Protein AF-A0A2V9QWX4-F1 (afdb_monomer_lite)

Secondary structure (DSSP, 8-state):
--TT-------TTSEEEEEEEE---SSS---EEEEEEEHHHHTTEEEEE-TTS-EEEEEPPTT--S--EEEETTTTEEEEEE-----------

Sequence (93 aa):
MNPSCSASFRHLGDGRLFQLQNDAPAAASRAIEYFWLCDRCSAAMTLRIARDGNVVTTGLPETQNEGRNALDAENRRVLRAVTFLRTTHPMGT

pLDDT: mean 76.39, std 14.46, range [45.97, 91.5]

Radius of gyration: 15.11 Å; chains: 1; bounding box: 52×35×32 Å

Foldseek 3Di:
DCPVDPDDDDDPPQFWKKWKWQPDPDDDPRDIDIDTDGNVRRVFWDWEQDPVRDIDIDGDDPPDPDWPWYADVVRNMIMGIDDDDPPPPPPDD

Structure (mmCIF, N/CA/C/O backbone):
data_AF-A0A2V9QWX4-F1
#
_entry.id   AF-A0A2V9QWX4-F1
#
loop_
_atom_site.group_PDB
_atom_site.id
_atom_site.type_symbol
_atom_site.label_atom_id
_atom_site.label_alt_id
_atom_site.label_comp_id
_atom_site.label_asym_id
_atom_site.label_entity_id
_atom_site.label_seq_id
_atom_site.pdbx_PDB_ins_code
_atom_site.Cartn_x
_atom_site.Cartn_y
_atom_site.Cartn_z
_atom_site.occupancy
_atom_site.B_iso_or_equiv
_atom_site.auth_seq_id
_atom_site.auth_comp_id
_atom_site.auth_asym_id
_atom_site.auth_atom_id
_atom_site.pdbx_PDB_model_num
ATOM 1 N N . MET A 1 1 ? 1.070 4.940 -8.166 1.00 48.03 1 MET A N 1
ATOM 2 C CA . MET A 1 1 ? -0.350 4.994 -8.604 1.00 48.03 1 MET A CA 1
ATOM 3 C C . MET A 1 1 ? -0.563 3.994 -9.733 1.00 48.03 1 MET A C 1
ATOM 5 O O . MET A 1 1 ? 0.391 3.736 -10.452 1.00 48.03 1 MET A O 1
ATOM 9 N N . ASN A 1 2 ? -1.766 3.427 -9.880 1.00 56.78 2 ASN A N 1
ATOM 10 C CA . ASN A 1 2 ? -2.134 2.559 -11.007 1.00 56.78 2 ASN A CA 1
ATOM 11 C C . ASN A 1 2 ? -3.011 3.349 -12.003 1.00 56.78 2 ASN A C 1
ATOM 13 O O . ASN A 1 2 ? -4.235 3.254 -11.927 1.00 56.78 2 ASN A O 1
ATOM 17 N N . PRO A 1 3 ? -2.419 4.168 -12.891 1.00 67.25 3 PRO A N 1
ATOM 18 C CA . PRO A 1 3 ? -3.173 5.025 -13.809 1.00 67.25 3 PRO A CA 1
ATOM 19 C C . PRO A 1 3 ? -4.015 4.239 -14.827 1.00 67.25 3 PRO A C 1
ATOM 21 O O . PRO A 1 3 ? -4.965 4.781 -15.378 1.00 67.25 3 PRO A O 1
ATOM 24 N N . SER A 1 4 ? -3.711 2.958 -15.049 1.00 73.25 4 SER A N 1
ATOM 25 C CA . SER A 1 4 ? -4.433 2.093 -15.990 1.00 73.25 4 SER A CA 1
ATOM 26 C C . SER A 1 4 ? -5.728 1.507 -15.415 1.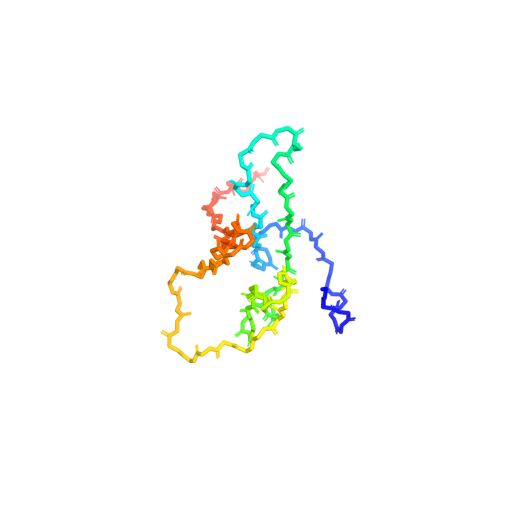00 73.25 4 SER A C 1
ATOM 28 O O . SER A 1 4 ? -6.447 0.794 -16.113 1.00 73.25 4 SER A O 1
ATOM 30 N N . CYS A 1 5 ? -6.029 1.758 -14.138 1.00 82.31 5 CYS A N 1
ATOM 31 C CA . CYS A 1 5 ? -7.239 1.280 -13.485 1.00 82.31 5 CYS A CA 1
ATOM 32 C C . CYS A 1 5 ? -8.165 2.449 -13.132 1.00 82.31 5 CYS A C 1
ATOM 34 O O . CYS A 1 5 ? -7.802 3.320 -12.350 1.00 82.31 5 CYS A O 1
ATOM 36 N N . SER A 1 6 ? -9.387 2.428 -13.667 1.00 83.56 6 SER A N 1
ATOM 37 C CA . SER A 1 6 ? -10.437 3.427 -13.415 1.00 83.56 6 SER A CA 1
ATOM 38 C C . SER A 1 6 ? -11.404 3.040 -12.286 1.00 83.56 6 SER A C 1
ATOM 40 O O . SER A 1 6 ? -12.454 3.661 -12.126 1.00 83.56 6 SER A O 1
ATOM 42 N N . ALA A 1 7 ? -11.088 1.997 -11.510 1.00 86.00 7 ALA A N 1
ATOM 43 C CA . ALA A 1 7 ? -11.951 1.543 -10.423 1.00 86.00 7 ALA A CA 1
ATOM 44 C C . ALA A 1 7 ? -12.066 2.614 -9.328 1.00 86.00 7 ALA A C 1
ATOM 46 O O . ALA A 1 7 ? -11.061 3.126 -8.837 1.00 86.00 7 ALA A O 1
ATOM 47 N N . SER A 1 8 ? -13.296 2.931 -8.919 1.00 85.62 8 SER A N 1
ATOM 48 C CA . SER A 1 8 ? -13.538 3.861 -7.815 1.00 85.62 8 SER A CA 1
ATOM 49 C C . SER A 1 8 ? -13.296 3.184 -6.470 1.00 85.62 8 SER A C 1
ATOM 51 O O . SER A 1 8 ? -13.817 2.099 -6.213 1.00 85.62 8 SER A O 1
ATOM 53 N N . PHE A 1 9 ? -12.571 3.858 -5.582 1.00 84.06 9 PHE A N 1
ATOM 54 C CA . PHE A 1 9 ? -12.422 3.425 -4.198 1.00 84.06 9 PHE A CA 1
ATOM 55 C C . PHE A 1 9 ? -13.686 3.779 -3.407 1.00 84.06 9 PHE A C 1
ATOM 57 O O . PHE A 1 9 ? -13.918 4.950 -3.114 1.00 84.06 9 PHE A O 1
ATOM 64 N N . ARG A 1 10 ? -14.532 2.782 -3.117 1.00 81.88 10 ARG A N 1
ATOM 65 C CA . ARG A 1 10 ? -15.793 2.983 -2.376 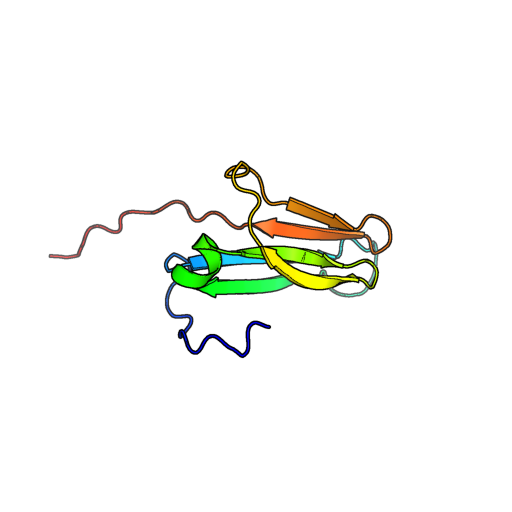1.00 81.88 10 ARG A CA 1
ATOM 66 C C . ARG A 1 10 ? -15.779 2.350 -0.994 1.00 81.88 10 ARG A C 1
ATOM 68 O O . ARG A 1 10 ? -16.133 3.012 -0.025 1.00 81.88 10 ARG A O 1
ATOM 75 N N . HIS A 1 11 ? -15.333 1.100 -0.903 1.00 80.75 11 HIS A N 1
ATOM 76 C CA . HIS A 1 11 ? -15.266 0.368 0.356 1.00 80.75 11 HIS A CA 1
ATOM 77 C C . HIS A 1 11 ? -13.876 -0.223 0.560 1.00 80.75 11 HIS A C 1
ATOM 79 O O . HIS A 1 11 ? -13.240 -0.714 -0.374 1.00 80.75 11 HIS A O 1
ATOM 85 N N . LEU A 1 12 ? -13.426 -0.222 1.814 1.00 75.94 12 LEU A N 1
ATOM 86 C CA . LEU A 1 12 ? -12.122 -0.759 2.204 1.00 75.94 12 LEU A CA 1
ATOM 87 C C . LEU A 1 12 ? -11.975 -2.258 1.887 1.00 75.94 12 LEU A C 1
ATOM 89 O O . LEU A 1 12 ? -10.862 -2.724 1.656 1.00 75.94 12 LEU A O 1
ATOM 93 N N . GLY A 1 13 ? -13.094 -2.990 1.856 1.00 76.00 13 GLY A N 1
ATOM 94 C CA . GLY A 1 13 ? -13.147 -4.422 1.553 1.00 76.00 13 GLY A CA 1
ATOM 95 C C . GLY A 1 13 ? -13.156 -4.779 0.064 1.00 76.00 13 GLY A C 1
ATOM 96 O O . GLY A 1 13 ? -12.922 -5.940 -0.258 1.00 76.00 13 GLY A O 1
ATOM 97 N N . ASP A 1 14 ? -13.369 -3.816 -0.840 1.00 83.31 14 ASP A N 1
ATOM 98 C CA . ASP A 1 14 ? -13.506 -4.066 -2.289 1.00 83.31 14 ASP A CA 1
ATOM 99 C C . ASP A 1 14 ? -12.141 -4.052 -3.008 1.00 83.31 14 ASP A C 1
ATOM 101 O O . ASP A 1 14 ? -11.963 -3.513 -4.1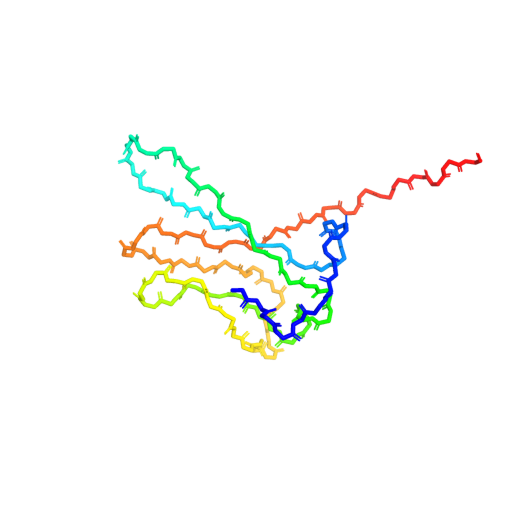06 1.00 83.31 14 ASP A O 1
ATOM 105 N N . GLY A 1 15 ? -11.126 -4.604 -2.346 1.00 87.75 15 GLY A N 1
ATOM 106 C CA . GLY A 1 15 ? -9.755 -4.651 -2.828 1.00 87.75 15 GLY A CA 1
ATOM 107 C C . GLY A 1 15 ? -8.757 -4.901 -1.708 1.00 87.75 15 GLY A C 1
ATOM 108 O O . GLY A 1 15 ? -9.067 -5.509 -0.685 1.00 87.75 15 GLY A O 1
ATOM 109 N N . ARG A 1 16 ? -7.531 -4.417 -1.900 1.00 89.62 16 ARG A N 1
ATOM 110 C CA . ARG A 1 16 ? -6.443 -4.550 -0.934 1.00 89.62 16 ARG A CA 1
ATOM 111 C C . ARG A 1 16 ? -5.834 -3.191 -0.631 1.00 89.62 16 ARG A C 1
ATOM 113 O O . ARG A 1 16 ? -5.338 -2.508 -1.528 1.00 89.62 16 ARG A O 1
ATOM 120 N N . LEU A 1 17 ? -5.867 -2.821 0.645 1.00 91.00 17 LEU A N 1
ATOM 121 C CA . LEU A 1 17 ? -5.238 -1.612 1.158 1.00 91.00 17 LEU A CA 1
ATOM 122 C C . LEU A 1 17 ? -3.839 -1.937 1.687 1.00 91.00 17 LEU A C 1
ATOM 124 O O . LEU A 1 17 ? -3.613 -2.978 2.305 1.00 91.00 17 LEU A O 1
ATOM 128 N N . PHE A 1 18 ? -2.910 -1.022 1.463 1.00 91.50 18 PHE A N 1
ATOM 129 C CA . PHE A 1 18 ? -1.554 -1.063 1.973 1.00 91.50 18 PHE A CA 1
ATOM 130 C C . PHE A 1 18 ? -1.269 0.231 2.720 1.00 91.50 18 PHE A C 1
ATOM 132 O O . PHE A 1 18 ? -1.695 1.308 2.304 1.00 91.50 18 PHE A O 1
ATOM 139 N N . GLN A 1 19 ? -0.531 0.112 3.811 1.00 91.44 19 GLN A N 1
ATOM 140 C CA . GLN A 1 19 ? -0.107 1.219 4.644 1.00 91.44 19 GLN A CA 1
ATOM 141 C C . GLN A 1 19 ? 1.411 1.330 4.570 1.00 91.44 19 GLN A C 1
ATOM 143 O O . GLN A 1 19 ? 2.108 0.360 4.866 1.00 91.44 19 GLN A O 1
ATOM 148 N N . LEU A 1 20 ? 1.916 2.496 4.181 1.00 89.88 20 LEU A N 1
ATOM 149 C CA . LEU A 1 20 ? 3.328 2.839 4.256 1.00 89.88 20 LEU A CA 1
ATOM 150 C C . LEU A 1 20 ? 3.553 3.704 5.495 1.00 89.88 20 LEU A C 1
ATOM 152 O O . LEU A 1 20 ? 2.902 4.733 5.668 1.00 89.88 20 LEU A O 1
ATOM 156 N N . GLN A 1 21 ? 4.470 3.274 6.352 1.00 87.69 21 GLN A N 1
ATOM 157 C CA . GLN A 1 21 ? 4.887 4.001 7.544 1.00 87.69 21 GLN A CA 1
ATOM 158 C C . GLN A 1 21 ? 6.365 4.358 7.435 1.00 87.69 21 GLN A C 1
ATOM 160 O O . GLN A 1 21 ? 7.176 3.532 7.014 1.00 87.69 21 GLN A O 1
ATOM 165 N N . ASN A 1 22 ? 6.704 5.581 7.834 1.00 80.56 22 ASN A N 1
ATOM 166 C CA . ASN A 1 22 ? 8.080 6.017 8.032 1.00 80.56 22 ASN A CA 1
ATOM 167 C C . ASN A 1 22 ? 8.421 5.944 9.529 1.00 80.56 22 ASN A C 1
ATOM 169 O O . ASN A 1 22 ? 7.826 6.668 10.328 1.00 80.56 22 ASN A O 1
ATOM 173 N N . ASP A 1 23 ? 9.372 5.087 9.901 1.00 67.44 23 ASP A N 1
ATOM 174 C CA . ASP A 1 23 ? 9.837 4.905 11.284 1.00 67.44 23 ASP A CA 1
ATOM 175 C C . ASP A 1 23 ? 11.018 5.833 11.640 1.00 67.44 23 ASP A C 1
ATOM 177 O O . ASP A 1 23 ? 11.789 5.564 12.565 1.00 67.44 23 ASP A O 1
ATOM 181 N N . ALA A 1 24 ? 11.182 6.949 10.920 1.00 62.03 24 ALA A N 1
ATOM 182 C CA . ALA A 1 24 ? 12.187 7.955 11.245 1.00 62.03 24 ALA A CA 1
ATOM 183 C C . ALA A 1 24 ? 11.960 8.531 12.665 1.00 62.03 24 ALA A C 1
ATOM 185 O O . ALA A 1 24 ? 10.883 9.065 12.955 1.00 62.03 24 ALA A O 1
ATOM 186 N N . PRO A 1 25 ? 12.954 8.437 13.571 1.00 55.19 25 PRO A N 1
ATOM 187 C CA . PRO A 1 25 ? 12.838 8.979 14.912 1.00 55.19 25 PRO A CA 1
ATOM 188 C C . PRO A 1 25 ? 13.082 10.492 14.871 1.00 55.19 25 PRO A C 1
ATOM 190 O O . PRO A 1 25 ? 14.158 10.937 14.485 1.00 55.19 25 PRO A O 1
ATOM 193 N N . ALA A 1 26 ? 12.089 11.241 15.349 1.00 57.38 26 ALA A N 1
ATOM 194 C CA . ALA A 1 26 ? 12.092 12.677 15.638 1.00 57.38 26 ALA A CA 1
ATOM 195 C C . ALA A 1 26 ? 11.608 13.637 14.524 1.00 57.38 26 ALA A C 1
ATOM 197 O O . ALA A 1 26 ? 12.180 13.773 13.450 1.00 57.38 26 ALA A O 1
ATOM 198 N N . ALA A 1 27 ? 10.576 14.397 14.903 1.00 50.41 27 ALA A N 1
ATOM 199 C CA . ALA A 1 27 ? 10.232 15.756 14.470 1.00 50.41 27 ALA A CA 1
ATOM 200 C C . ALA A 1 27 ? 9.380 15.999 13.209 1.00 50.41 27 ALA A C 1
ATOM 202 O O . ALA A 1 27 ? 8.711 17.029 13.174 1.00 50.41 27 ALA A O 1
ATOM 203 N N . ALA A 1 28 ? 9.278 15.090 12.242 1.00 51.53 28 ALA A N 1
ATOM 204 C CA . ALA A 1 28 ? 8.261 15.202 11.190 1.00 51.53 28 ALA A CA 1
ATOM 205 C C . ALA A 1 28 ? 7.209 14.123 11.428 1.00 51.53 28 ALA A C 1
ATOM 207 O O . ALA A 1 28 ? 7.556 12.949 11.526 1.00 51.53 28 ALA A O 1
ATOM 208 N N . SER A 1 29 ? 5.950 14.529 11.602 1.00 55.72 29 SER A N 1
ATOM 209 C CA . SER A 1 29 ? 4.765 13.681 11.768 1.00 55.72 29 SER A CA 1
ATOM 210 C C . SER A 1 29 ? 4.952 12.316 11.110 1.00 55.72 29 SER A C 1
ATOM 212 O O . SER A 1 29 ? 5.294 12.287 9.931 1.00 55.72 29 SER A O 1
ATOM 214 N N . ARG A 1 30 ? 4.738 11.211 11.845 1.00 64.06 30 ARG A N 1
ATOM 215 C CA . ARG A 1 30 ? 4.671 9.846 11.288 1.00 64.06 30 ARG A CA 1
ATOM 216 C C . ARG A 1 30 ? 3.713 9.860 10.096 1.00 64.06 30 ARG A C 1
ATOM 218 O O . ARG A 1 30 ? 2.504 9.726 10.268 1.00 64.06 30 ARG A O 1
ATOM 225 N N . ALA A 1 31 ? 4.247 10.116 8.908 1.00 74.44 31 ALA A N 1
ATOM 226 C CA . ALA A 1 31 ? 3.460 10.293 7.711 1.00 74.44 31 ALA A CA 1
ATOM 227 C C . ALA A 1 31 ? 3.033 8.894 7.297 1.00 74.44 31 ALA A C 1
ATOM 229 O O . ALA A 1 31 ? 3.862 8.052 6.949 1.00 74.44 31 ALA A O 1
ATOM 230 N N . ILE A 1 32 ? 1.742 8.632 7.459 1.00 84.94 32 ILE A N 1
ATOM 231 C CA . ILE A 1 32 ? 1.132 7.391 7.024 1.00 84.94 32 ILE A CA 1
ATOM 232 C C . ILE A 1 32 ? 0.555 7.655 5.643 1.00 84.94 32 ILE A C 1
ATOM 234 O O . ILE A 1 32 ? -0.341 8.485 5.491 1.00 84.94 32 ILE A O 1
ATOM 238 N N . GLU A 1 33 ? 1.055 6.929 4.654 1.00 89.31 33 GLU A N 1
ATOM 239 C CA . GLU A 1 33 ? 0.511 6.946 3.301 1.00 89.31 33 GLU A CA 1
ATOM 240 C C . GLU A 1 33 ? -0.278 5.657 3.061 1.00 89.31 33 GLU A C 1
ATOM 242 O O . GLU A 1 33 ? 0.146 4.566 3.451 1.00 89.31 33 GLU A O 1
ATOM 247 N N . TYR A 1 34 ? -1.435 5.775 2.413 1.00 89.69 34 TYR A N 1
ATOM 248 C CA . TYR A 1 34 ? -2.276 4.634 2.070 1.00 89.69 34 TYR A CA 1
ATOM 249 C C . TYR A 1 34 ? -2.305 4.424 0.563 1.00 89.69 34 TYR A C 1
ATOM 251 O O . TYR A 1 34 ? -2.508 5.358 -0.211 1.00 89.69 34 TYR A O 1
ATOM 259 N N . PHE A 1 35 ? -2.165 3.168 0.157 1.00 90.50 35 PHE A N 1
ATOM 260 C CA . PHE A 1 35 ? -2.249 2.753 -1.234 1.00 90.50 35 PHE A CA 1
ATOM 261 C C . PHE A 1 35 ? -3.322 1.687 -1.374 1.00 90.50 35 PHE A C 1
ATOM 263 O O . PHE A 1 35 ? -3.362 0.736 -0.598 1.00 90.50 35 PHE A O 1
ATOM 270 N N . TRP A 1 36 ? -4.180 1.814 -2.380 1.00 90.81 36 TRP A N 1
ATOM 271 C CA . TRP A 1 36 ? -5.251 0.857 -2.633 1.00 90.81 36 TRP A CA 1
ATOM 272 C C . TRP A 1 36 ? -5.103 0.225 -4.014 1.00 90.81 36 TRP A C 1
ATOM 274 O O . TRP A 1 36 ? -4.867 0.912 -5.010 1.00 90.81 36 TRP A O 1
ATOM 284 N N . LEU A 1 37 ? -5.256 -1.095 -4.064 1.00 90.25 37 LEU A N 1
ATOM 285 C CA . LEU A 1 37 ? -5.493 -1.847 -5.288 1.00 90.25 37 LEU A CA 1
ATOM 286 C C . LEU A 1 37 ? -6.935 -2.341 -5.252 1.00 90.25 37 LEU A C 1
ATOM 288 O O . LEU A 1 37 ? -7.330 -2.981 -4.281 1.00 90.25 37 LEU A O 1
ATOM 292 N N . CYS A 1 38 ? -7.705 -2.092 -6.309 1.00 89.62 38 CYS A N 1
ATOM 293 C CA . CYS A 1 38 ? -9.026 -2.702 -6.440 1.00 89.62 38 CYS A CA 1
ATOM 294 C C . CYS A 1 38 ? -8.928 -4.231 -6.481 1.00 89.62 38 CYS A C 1
ATOM 296 O O . CYS A 1 38 ? -7.863 -4.774 -6.788 1.00 89.62 38 CYS A O 1
ATOM 298 N N . ASP A 1 39 ? -10.045 -4.910 -6.227 1.00 87.38 39 ASP A N 1
ATOM 299 C CA . ASP A 1 39 ? -10.140 -6.373 -6.203 1.00 87.38 39 ASP A CA 1
ATOM 300 C C . ASP A 1 39 ? -9.411 -7.045 -7.385 1.00 87.38 39 ASP A C 1
ATOM 302 O O . ASP A 1 39 ? -8.416 -7.749 -7.185 1.00 87.38 39 ASP A O 1
ATOM 306 N N . ARG A 1 40 ? -9.768 -6.674 -8.624 1.00 88.56 40 ARG A N 1
ATOM 307 C CA . ARG A 1 40 ? -9.138 -7.183 -9.856 1.00 88.56 40 ARG A CA 1
ATOM 308 C C . ARG A 1 40 ? -7.619 -6.991 -9.896 1.00 88.56 40 ARG A C 1
ATOM 310 O O . ARG A 1 40 ? -6.892 -7.903 -10.272 1.00 88.56 40 ARG A O 1
ATOM 317 N N . CYS A 1 41 ? -7.119 -5.801 -9.560 1.00 89.56 41 CYS A N 1
ATOM 318 C CA . CYS A 1 41 ? -5.676 -5.547 -9.587 1.00 89.56 41 CYS A CA 1
ATOM 319 C C . CYS A 1 41 ? -4.965 -6.293 -8.456 1.00 89.56 41 CYS A C 1
ATOM 321 O O . CYS A 1 41 ? -3.877 -6.821 -8.657 1.00 89.56 41 CYS A O 1
ATOM 323 N N . SER A 1 42 ? -5.587 -6.387 -7.283 1.00 89.56 42 SER A N 1
ATOM 324 C CA . SER A 1 42 ? -5.010 -7.076 -6.131 1.00 89.56 42 SER A CA 1
ATOM 325 C C . SER A 1 42 ? -4.865 -8.591 -6.332 1.00 89.56 42 SER A C 1
ATOM 327 O O . SER A 1 42 ? -4.022 -9.207 -5.675 1.00 89.56 42 SER A O 1
ATOM 329 N N . ALA A 1 43 ? -5.631 -9.168 -7.266 1.00 87.50 43 ALA A N 1
ATOM 330 C CA . ALA A 1 43 ? -5.538 -10.568 -7.674 1.00 87.50 43 ALA A CA 1
ATOM 331 C C . ALA A 1 43 ? -4.333 -10.869 -8.584 1.00 87.50 43 ALA A C 1
ATOM 333 O O . ALA A 1 43 ? -3.900 -12.014 -8.650 1.00 87.50 43 ALA A O 1
ATOM 334 N N . ALA A 1 44 ? -3.776 -9.864 -9.269 1.00 88.25 44 ALA A N 1
ATOM 335 C CA . ALA A 1 44 ? -2.671 -10.040 -10.219 1.00 88.25 44 ALA A CA 1
ATOM 336 C C . ALA A 1 44 ? -1.357 -9.379 -9.766 1.00 88.25 44 ALA A C 1
ATOM 338 O O . ALA A 1 44 ? -0.275 -9.756 -10.218 1.00 88.25 44 ALA A O 1
ATOM 339 N N . MET A 1 45 ? -1.426 -8.387 -8.874 1.00 90.50 45 MET A N 1
ATOM 340 C CA . MET A 1 45 ? -0.260 -7.618 -8.434 1.00 90.50 45 MET A CA 1
ATOM 341 C C . MET A 1 45 ? -0.302 -7.217 -6.956 1.00 90.50 45 MET A C 1
ATOM 343 O O . MET A 1 45 ? -1.333 -7.253 -6.283 1.00 90.50 45 MET A O 1
ATOM 347 N N . THR A 1 46 ? 0.861 -6.814 -6.452 1.00 90.81 46 THR A N 1
ATOM 348 C CA . THR A 1 46 ? 1.064 -6.226 -5.125 1.00 90.81 46 THR A CA 1
ATOM 349 C C . THR A 1 46 ? 1.962 -4.997 -5.218 1.00 90.81 46 THR A C 1
ATOM 351 O O . THR A 1 46 ? 2.495 -4.673 -6.278 1.00 90.81 46 THR A O 1
ATOM 354 N N . LEU A 1 47 ? 2.136 -4.306 -4.098 1.00 90.88 47 LEU A N 1
ATOM 355 C CA . LEU A 1 47 ? 3.072 -3.202 -3.953 1.00 90.88 47 LEU A CA 1
ATOM 356 C C . LEU A 1 47 ? 4.370 -3.660 -3.276 1.00 90.88 47 LEU A C 1
ATOM 358 O O . LEU A 1 47 ? 4.352 -4.568 -2.443 1.00 90.88 47 LEU A O 1
ATOM 362 N N . ARG A 1 48 ? 5.480 -3.006 -3.626 1.00 90.50 48 ARG A N 1
ATOM 363 C CA . ARG A 1 48 ? 6.782 -3.100 -2.950 1.00 90.50 48 ARG A CA 1
ATOM 364 C C . ARG A 1 48 ? 7.432 -1.723 -2.863 1.00 90.50 48 ARG A C 1
ATOM 366 O O . ARG A 1 48 ? 7.100 -0.836 -3.649 1.00 90.50 48 ARG A O 1
ATOM 373 N N . ILE A 1 49 ? 8.395 -1.579 -1.961 1.00 88.62 49 ILE A N 1
ATOM 374 C CA . ILE A 1 49 ? 9.279 -0.412 -1.918 1.00 88.62 49 ILE A CA 1
ATOM 375 C C . ILE A 1 49 ? 10.446 -0.680 -2.884 1.00 88.62 49 ILE A C 1
ATOM 377 O O . ILE A 1 49 ? 11.026 -1.768 -2.885 1.00 88.62 49 ILE A O 1
ATOM 381 N N . ALA A 1 50 ? 10.714 0.247 -3.799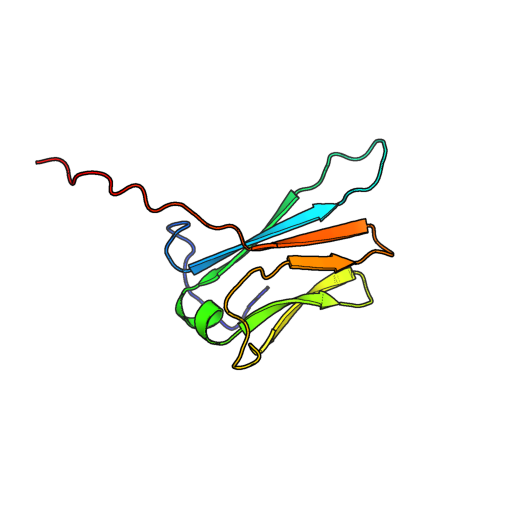 1.00 87.81 50 ALA A N 1
ATOM 382 C CA . ALA A 1 50 ? 11.858 0.203 -4.704 1.00 87.81 50 ALA A CA 1
ATOM 383 C C . ALA A 1 50 ? 13.123 0.745 -4.018 1.00 87.81 50 ALA A C 1
ATOM 385 O O . ALA A 1 50 ? 13.058 1.295 -2.925 1.00 87.81 50 ALA A O 1
ATOM 386 N N . ARG A 1 51 ? 14.291 0.562 -4.649 1.00 83.88 51 ARG A N 1
ATOM 387 C CA . ARG A 1 51 ? 15.586 0.976 -4.070 1.00 83.88 51 ARG A CA 1
ATOM 388 C C . ARG A 1 51 ? 15.684 2.483 -3.823 1.00 83.88 51 ARG A C 1
ATOM 390 O O . ARG A 1 51 ? 16.432 2.908 -2.961 1.00 83.88 51 ARG A O 1
ATOM 397 N N . ASP A 1 52 ? 14.938 3.271 -4.582 1.00 84.25 52 ASP A N 1
ATOM 398 C CA . ASP A 1 52 ? 14.829 4.723 -4.443 1.00 84.25 52 ASP A CA 1
ATOM 399 C C . ASP A 1 52 ? 13.793 5.151 -3.382 1.00 84.25 52 ASP A C 1
ATOM 401 O O . ASP A 1 52 ? 1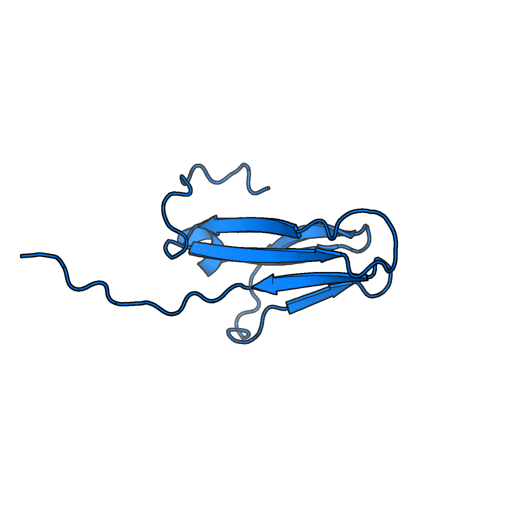3.472 6.331 -3.273 1.00 84.25 52 ASP A O 1
ATOM 405 N N . GLY A 1 53 ? 13.228 4.203 -2.625 1.00 81.44 53 GLY A N 1
ATOM 406 C CA . GLY A 1 53 ? 12.211 4.451 -1.603 1.00 81.44 53 GLY A CA 1
ATOM 407 C C . GLY A 1 53 ? 10.787 4.628 -2.146 1.00 81.44 53 GLY A C 1
ATOM 408 O O . GLY A 1 53 ? 9.848 4.776 -1.355 1.00 81.44 53 GLY A O 1
ATOM 409 N N . ASN A 1 54 ? 10.586 4.584 -3.469 1.00 86.56 54 ASN A N 1
ATOM 410 C CA . ASN A 1 54 ? 9.268 4.755 -4.079 1.00 86.56 54 ASN A CA 1
ATOM 411 C C . ASN A 1 54 ? 8.419 3.482 -3.992 1.00 86.56 54 ASN A C 1
ATOM 413 O O . ASN A 1 54 ? 8.906 2.359 -4.136 1.00 86.56 54 ASN A O 1
ATOM 417 N N . VAL A 1 55 ? 7.106 3.649 -3.817 1.00 89.00 55 VAL A N 1
ATOM 418 C CA . VAL A 1 55 ? 6.156 2.529 -3.856 1.00 89.00 55 VAL A CA 1
ATOM 419 C C . VAL A 1 55 ? 5.791 2.206 -5.302 1.00 89.00 55 VAL A C 1
ATOM 421 O O . VAL A 1 55 ? 5.225 3.035 -6.018 1.00 89.00 55 VAL A O 1
ATOM 424 N N . VAL A 1 56 ? 6.065 0.970 -5.719 1.00 90.44 56 VAL A N 1
ATOM 425 C CA . VAL A 1 56 ? 5.816 0.484 -7.084 1.00 90.44 56 VAL A CA 1
ATOM 426 C C . VAL A 1 56 ? 4.988 -0.799 -7.085 1.00 90.44 56 VAL A C 1
ATOM 428 O O . VAL A 1 56 ? 5.021 -1.582 -6.135 1.00 90.44 56 VAL A O 1
ATOM 431 N N . THR A 1 57 ? 4.247 -1.032 -8.169 1.00 90.69 57 THR A N 1
ATOM 432 C CA . THR A 1 57 ? 3.506 -2.280 -8.403 1.00 90.69 57 THR A CA 1
ATOM 433 C C . THR A 1 57 ? 4.424 -3.369 -8.952 1.00 90.69 57 THR A C 1
ATOM 435 O O . THR A 1 57 ? 5.258 -3.105 -9.815 1.00 90.69 57 THR A O 1
ATOM 438 N N . THR A 1 58 ? 4.237 -4.606 -8.504 1.00 89.31 58 THR A N 1
ATOM 439 C CA . THR A 1 58 ? 4.925 -5.798 -9.016 1.00 89.31 58 THR A CA 1
ATOM 440 C C . THR A 1 58 ? 3.942 -6.960 -9.138 1.00 89.31 58 THR A C 1
ATOM 442 O O . THR A 1 58 ? 2.974 -7.026 -8.379 1.00 89.31 58 THR A O 1
ATOM 445 N N . GLY A 1 59 ? 4.175 -7.874 -10.083 1.00 88.25 59 GLY A N 1
ATOM 446 C CA . GLY A 1 59 ? 3.369 -9.091 -10.224 1.00 88.25 59 GLY A CA 1
ATOM 447 C C . GLY A 1 59 ? 3.409 -9.950 -8.959 1.00 88.25 59 GLY A C 1
ATOM 448 O O . GLY A 1 59 ? 4.381 -9.896 -8.198 1.00 88.25 59 GLY A O 1
ATOM 449 N N . LEU A 1 60 ? 2.344 -10.714 -8.714 1.00 80.94 60 LEU A N 1
ATOM 450 C CA . LEU A 1 60 ? 2.334 -11.680 -7.618 1.00 80.94 60 LEU A CA 1
ATOM 451 C C . LEU A 1 60 ? 3.183 -12.899 -7.976 1.00 80.94 60 LEU A C 1
ATOM 453 O O . LEU A 1 60 ? 2.953 -13.484 -9.032 1.00 80.94 60 LEU A O 1
ATOM 457 N N . PRO A 1 61 ? 4.123 -13.326 -7.115 1.00 67.06 61 PRO A N 1
ATOM 458 C CA . PRO A 1 61 ? 4.643 -14.679 -7.217 1.00 67.06 61 PRO A CA 1
ATOM 459 C C . PRO A 1 61 ? 3.502 -15.658 -6.903 1.00 67.06 61 PRO A C 1
ATOM 461 O O . PRO A 1 61 ? 2.725 -15.419 -5.976 1.00 67.06 61 PRO A O 1
ATOM 464 N N . GLU A 1 62 ? 3.410 -16.759 -7.653 1.00 58.22 62 GLU A N 1
ATOM 465 C CA . GLU A 1 62 ? 2.322 -17.754 -7.576 1.00 58.22 62 GLU A CA 1
ATOM 466 C C . GLU A 1 62 ? 2.131 -18.379 -6.174 1.00 58.22 62 GLU A C 1
ATOM 468 O O . GLU A 1 62 ? 1.119 -19.023 -5.917 1.00 58.22 62 GLU A O 1
ATOM 473 N N . THR A 1 63 ? 3.066 -18.167 -5.239 1.00 54.34 63 THR A N 1
ATOM 474 C CA . THR A 1 63 ? 3.166 -18.905 -3.970 1.00 54.34 63 THR A CA 1
ATOM 475 C C . THR A 1 63 ? 2.989 -18.090 -2.679 1.00 54.34 63 THR A C 1
ATOM 477 O O . THR A 1 63 ? 3.151 -18.659 -1.604 1.00 54.34 63 THR A O 1
ATOM 480 N N . GLN A 1 64 ? 2.649 -16.791 -2.701 1.00 52.50 64 GLN A N 1
ATOM 481 C CA . GLN A 1 64 ? 2.624 -15.978 -1.462 1.00 52.50 64 GLN A CA 1
ATOM 482 C C . GLN A 1 64 ? 1.275 -15.306 -1.173 1.00 52.50 64 GLN A C 1
ATOM 484 O O . GLN A 1 64 ? 0.970 -14.200 -1.646 1.00 52.50 64 GLN A O 1
ATOM 489 N N . ASN A 1 65 ? 0.485 -15.984 -0.335 1.00 48.78 65 ASN A N 1
ATOM 490 C CA . ASN A 1 65 ? -0.806 -15.509 0.163 1.00 48.78 65 ASN A CA 1
ATOM 491 C C . ASN A 1 65 ? -0.755 -14.938 1.595 1.00 48.78 65 ASN A C 1
ATOM 493 O O . ASN A 1 65 ? -1.737 -14.362 2.049 1.00 48.78 65 ASN A O 1
ATOM 497 N N . GLU A 1 66 ? 0.375 -15.006 2.303 1.00 45.97 66 GLU A N 1
ATOM 498 C CA . GLU A 1 66 ? 0.414 -14.634 3.722 1.00 45.97 66 GLU A CA 1
ATOM 499 C C . GLU A 1 66 ? 1.544 -13.644 4.022 1.00 45.97 66 GLU A C 1
ATOM 501 O O . GLU A 1 66 ? 2.702 -13.867 3.687 1.00 45.97 66 GLU A O 1
ATOM 506 N N . GLY A 1 67 ? 1.182 -12.504 4.623 1.00 57.06 67 GLY A N 1
ATOM 507 C CA . GLY A 1 67 ? 2.137 -11.544 5.184 1.00 57.06 67 GLY A CA 1
ATOM 508 C C . GLY A 1 67 ? 2.896 -10.679 4.174 1.00 57.06 67 GLY A C 1
ATOM 509 O O . GLY A 1 67 ? 4.120 -10.617 4.217 1.00 57.06 67 GLY A O 1
ATOM 510 N N . ARG A 1 68 ? 2.192 -9.956 3.289 1.00 65.81 68 ARG A N 1
ATOM 511 C CA . ARG A 1 68 ? 2.812 -8.983 2.363 1.00 65.81 68 ARG A CA 1
ATOM 512 C C . ARG A 1 68 ? 3.256 -7.714 3.091 1.00 65.81 68 ARG A C 1
ATOM 514 O O . ARG A 1 68 ? 2.614 -6.669 2.986 1.00 65.81 68 ARG A O 1
ATOM 521 N N . ASN A 1 69 ? 4.350 -7.828 3.829 1.00 70.31 69 ASN A N 1
ATOM 522 C CA . ASN A 1 69 ? 5.068 -6.695 4.383 1.00 70.31 69 ASN A CA 1
ATOM 523 C C . ASN A 1 69 ? 6.371 -6.519 3.599 1.00 70.31 69 ASN A C 1
ATOM 525 O O . ASN A 1 69 ? 7.110 -7.482 3.411 1.00 70.31 69 ASN A O 1
ATOM 529 N N . ALA A 1 70 ? 6.654 -5.304 3.141 1.00 77.62 70 ALA A N 1
ATOM 530 C CA . ALA A 1 70 ? 7.937 -4.944 2.551 1.00 77.62 70 ALA A CA 1
ATOM 531 C C . ALA A 1 70 ? 8.649 -3.953 3.473 1.00 77.62 70 ALA A C 1
ATOM 533 O O . ALA A 1 70 ? 8.034 -3.010 3.972 1.00 77.62 70 ALA A O 1
ATOM 534 N N . LEU A 1 71 ? 9.941 -4.181 3.697 1.00 79.88 71 LEU A N 1
ATOM 535 C CA . LEU A 1 71 ? 10.792 -3.330 4.516 1.00 79.88 71 LEU A CA 1
ATOM 536 C C . LEU A 1 71 ? 11.862 -2.700 3.632 1.00 79.88 71 LEU A C 1
ATOM 538 O O . LEU A 1 71 ? 12.558 -3.399 2.900 1.00 79.88 71 LEU A O 1
ATOM 542 N N . ASP A 1 72 ? 12.012 -1.394 3.760 1.00 78.44 72 ASP A N 1
ATOM 543 C CA . ASP A 1 72 ? 13.181 -0.661 3.311 1.00 78.44 72 ASP A CA 1
ATOM 544 C C . ASP A 1 72 ? 13.922 -0.177 4.558 1.00 78.44 72 ASP A C 1
ATOM 546 O O . ASP A 1 72 ? 13.506 0.768 5.232 1.00 78.44 72 ASP A O 1
ATOM 550 N N . ALA A 1 73 ? 14.988 -0.897 4.905 1.00 75.31 73 ALA A N 1
ATOM 551 C CA . ALA A 1 73 ? 15.774 -0.625 6.101 1.00 75.31 73 ALA A CA 1
ATOM 552 C C . ALA A 1 73 ? 16.592 0.670 5.980 1.00 75.31 73 ALA A C 1
ATOM 554 O O . ALA A 1 73 ? 16.838 1.318 6.995 1.00 75.31 73 ALA A O 1
ATOM 555 N N . GLU A 1 74 ? 16.980 1.053 4.760 1.00 77.19 74 GLU A N 1
ATOM 556 C CA . GLU A 1 74 ? 17.790 2.242 4.490 1.00 77.19 74 GLU A CA 1
ATOM 557 C C . GLU A 1 74 ? 16.971 3.506 4.746 1.00 77.19 74 GLU A C 1
ATOM 559 O O . GLU A 1 74 ? 17.365 4.359 5.540 1.00 77.19 74 GLU A O 1
ATOM 564 N N . ASN A 1 75 ? 15.766 3.566 4.176 1.00 72.19 75 ASN A N 1
ATOM 565 C CA . ASN A 1 75 ? 14.856 4.693 4.379 1.00 72.19 75 ASN A CA 1
ATOM 566 C C . ASN A 1 75 ? 13.942 4.529 5.603 1.00 72.19 75 ASN A C 1
ATOM 568 O O . ASN A 1 75 ? 13.090 5.383 5.844 1.00 72.19 75 ASN A O 1
ATOM 572 N N . ARG A 1 76 ? 14.095 3.437 6.370 1.00 81.88 76 ARG A N 1
ATOM 573 C CA . ARG A 1 76 ? 13.256 3.071 7.531 1.00 81.88 76 ARG A CA 1
ATOM 574 C C . ARG A 1 76 ? 11.758 3.101 7.206 1.00 81.88 76 ARG A C 1
ATOM 576 O O . ARG A 1 76 ? 10.940 3.555 8.007 1.00 81.88 76 ARG A O 1
ATOM 583 N N . ARG A 1 77 ? 11.397 2.622 6.015 1.00 84.88 77 ARG A N 1
ATOM 584 C CA . ARG A 1 77 ? 10.014 2.569 5.531 1.00 84.88 77 ARG A CA 1
ATOM 585 C C . ARG A 1 77 ? 9.476 1.150 5.617 1.00 84.88 77 ARG A C 1
ATOM 587 O O . ARG A 1 77 ? 10.126 0.197 5.192 1.00 84.88 77 ARG A O 1
ATOM 594 N N . VAL A 1 78 ? 8.257 1.015 6.122 1.00 87.94 78 VAL A N 1
ATOM 595 C CA . VAL A 1 78 ? 7.554 -0.266 6.203 1.00 87.94 78 VAL A CA 1
ATOM 596 C C . VAL A 1 78 ? 6.254 -0.165 5.430 1.00 87.94 78 VAL A C 1
ATOM 598 O O . VAL A 1 78 ? 5.404 0.661 5.748 1.00 87.94 78 VAL A O 1
ATOM 601 N N . LEU A 1 79 ? 6.080 -1.023 4.432 1.00 88.81 79 LEU A N 1
ATOM 602 C CA . LEU A 1 79 ? 4.834 -1.182 3.697 1.00 88.81 79 LEU A CA 1
ATOM 603 C C . LEU A 1 79 ? 4.138 -2.448 4.187 1.00 88.81 79 LEU A C 1
ATOM 605 O O . LEU A 1 79 ? 4.734 -3.520 4.154 1.00 88.81 79 LEU A O 1
ATOM 609 N N . ARG A 1 80 ? 2.885 -2.346 4.624 1.00 90.56 80 ARG A N 1
ATOM 610 C CA . ARG A 1 80 ? 2.119 -3.471 5.176 1.00 90.56 80 ARG A CA 1
ATOM 611 C C . ARG A 1 80 ? 0.773 -3.597 4.490 1.00 90.56 80 ARG A C 1
ATOM 613 O O . ARG A 1 80 ? 0.101 -2.590 4.278 1.00 90.56 80 ARG A O 1
ATOM 620 N N . ALA A 1 81 ? 0.353 -4.818 4.178 1.00 87.94 81 ALA A N 1
ATOM 621 C CA . ALA A 1 81 ? -1.025 -5.068 3.771 1.00 87.94 81 ALA A CA 1
ATOM 622 C C . ALA A 1 81 ? -1.962 -4.951 4.984 1.00 87.94 81 ALA A C 1
ATOM 624 O O . ALA A 1 81 ? -1.717 -5.550 6.032 1.00 87.94 81 ALA A O 1
ATOM 625 N N . VAL A 1 82 ? -3.047 -4.196 4.832 1.00 87.00 82 VAL A N 1
ATOM 626 C CA . VAL A 1 82 ? -4.083 -4.061 5.857 1.00 87.00 82 VAL A CA 1
ATOM 627 C C . VAL A 1 82 ? -5.128 -5.143 5.629 1.00 87.00 82 VAL A C 1
ATOM 629 O O . VAL A 1 82 ? -5.645 -5.297 4.523 1.00 87.00 82 VAL A O 1
ATOM 632 N N . THR A 1 83 ? -5.442 -5.889 6.685 1.00 80.25 83 THR A N 1
ATOM 633 C CA . THR A 1 83 ? -6.526 -6.873 6.669 1.00 80.25 83 THR A CA 1
ATOM 634 C C . THR A 1 83 ? -7.694 -6.312 7.458 1.00 80.25 83 THR A C 1
ATOM 636 O O . THR A 1 83 ? -7.545 -5.967 8.628 1.00 80.25 83 THR A O 1
ATOM 639 N N . PHE A 1 84 ? -8.856 -6.225 6.821 1.00 70.44 84 PHE A N 1
ATOM 640 C CA . PHE A 1 84 ? -10.096 -5.891 7.506 1.00 70.44 84 PHE A CA 1
ATOM 641 C C . PHE A 1 84 ? -10.757 -7.186 7.951 1.00 70.44 84 PHE A C 1
ATOM 643 O O . PHE A 1 84 ? -11.037 -8.061 7.130 1.00 70.44 84 PHE A O 1
ATOM 650 N N . LEU A 1 85 ? -11.020 -7.312 9.249 1.00 69.06 85 LEU A N 1
ATOM 651 C CA . LEU A 1 85 ? -11.947 -8.329 9.719 1.00 69.06 85 LEU A CA 1
ATOM 652 C C . LEU A 1 85 ? -13.316 -7.977 9.134 1.00 69.06 85 LEU A C 1
ATOM 654 O O . LEU A 1 85 ? -13.810 -6.868 9.342 1.00 69.06 85 LEU A O 1
ATOM 658 N N . ARG A 1 86 ? -13.913 -8.895 8.366 1.00 58.50 86 ARG A N 1
ATOM 659 C CA . ARG A 1 86 ? -15.292 -8.730 7.903 1.00 58.50 86 ARG A CA 1
ATOM 660 C C . ARG A 1 86 ? -16.196 -8.779 9.129 1.00 58.50 86 ARG A C 1
ATOM 662 O O . ARG A 1 86 ? -16.545 -9.854 9.601 1.00 58.50 86 ARG A O 1
ATOM 669 N N . THR A 1 87 ? -16.582 -7.621 9.646 1.00 54.59 87 THR A N 1
ATOM 670 C CA . THR A 1 87 ? -17.767 -7.526 10.486 1.00 54.59 87 THR A CA 1
ATOM 671 C C . THR A 1 87 ? -18.957 -7.701 9.556 1.00 54.59 87 THR A C 1
ATOM 673 O O . THR A 1 87 ? -19.256 -6.834 8.737 1.00 54.59 87 THR A O 1
ATOM 676 N N . THR A 1 88 ? -19.612 -8.860 9.614 1.00 54.59 88 THR A N 1
ATOM 677 C CA . THR A 1 88 ? -20.931 -9.020 9.001 1.00 54.59 88 THR A CA 1
ATOM 678 C C . THR A 1 88 ? -21.865 -8.077 9.740 1.00 54.59 88 THR A C 1
ATOM 680 O O . THR A 1 88 ? -22.353 -8.405 10.818 1.00 54.59 88 THR A O 1
ATOM 683 N N . HIS A 1 89 ? -22.050 -6.869 9.208 1.00 53.09 89 HIS A N 1
ATOM 684 C CA . HIS A 1 89 ? -23.148 -6.024 9.644 1.00 53.09 89 HIS A CA 1
ATOM 685 C C . HIS A 1 89 ? -24.429 -6.793 9.308 1.00 53.09 89 HIS A C 1
ATOM 687 O O . HIS A 1 89 ? -24.622 -7.120 8.132 1.00 53.09 89 HIS A O 1
ATOM 693 N N . PRO A 1 90 ? -25.272 -7.150 10.293 1.00 48.97 90 PRO A N 1
ATOM 694 C CA . PRO A 1 90 ? -26.582 -7.688 9.979 1.00 48.97 90 PRO A CA 1
ATOM 695 C C . PRO A 1 90 ? -27.301 -6.639 9.129 1.00 48.97 90 PRO A C 1
ATOM 697 O O . PRO A 1 90 ? -27.373 -5.470 9.513 1.00 48.97 90 PRO A O 1
ATOM 700 N N . MET A 1 91 ? -27.750 -7.043 7.938 1.00 48.62 91 MET A N 1
ATOM 701 C CA . MET A 1 91 ? -28.633 -6.220 7.119 1.00 48.62 91 MET A CA 1
ATOM 702 C C . MET A 1 91 ? -29.831 -5.852 7.993 1.00 48.62 91 MET A C 1
ATOM 704 O O . MET A 1 91 ? -30.553 -6.736 8.452 1.00 48.62 91 MET A O 1
ATOM 708 N N . GLY A 1 92 ? -29.975 -4.558 8.280 1.00 52.66 92 GLY A N 1
ATOM 709 C CA . GLY A 1 92 ? -31.155 -4.027 8.944 1.00 52.66 92 GLY A CA 1
ATOM 710 C C . GLY A 1 92 ? -32.394 -4.399 8.134 1.00 52.66 92 GLY A C 1
ATOM 711 O O . GLY A 1 92 ? -32.398 -4.230 6.914 1.00 52.66 92 GLY A O 1
ATOM 712 N N . THR A 1 93 ? -33.365 -4.968 8.844 1.00 51.62 93 THR A N 1
ATOM 713 C CA . THR A 1 93 ? -34.706 -5.385 8.410 1.00 51.62 93 THR A CA 1
ATOM 714 C C . THR A 1 93 ? -35.494 -4.276 7.739 1.00 51.62 93 THR A C 1
ATOM 716 O O . THR A 1 93 ? -35.430 -3.1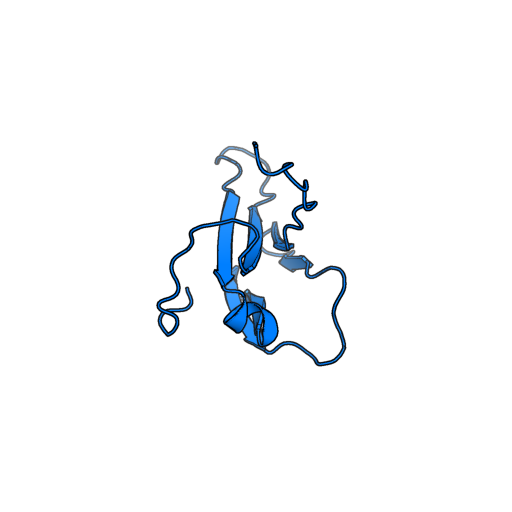43 8.272 1.00 51.62 93 THR A O 1
#